Protein AF-A0A2T6ZNN6-F1 (afdb_monomer)

Sequence (171 aa):
MPYSTICAVGFFICLYFPLGLNPTPSCAGYQFLMILVCELFSLTPGQMISALTPNSFFAALLNPFIITTFVLFCGVTILKPNLPKFWRTWLYKLDPFTRLIGGMVVMELHGAKVTCDPHEYNNFPIPDGQTCGGYAAKFMETVPGYIRDLNATGSCNYCAYSVGDEFFSPL

Foldseek 3Di:
DVVLL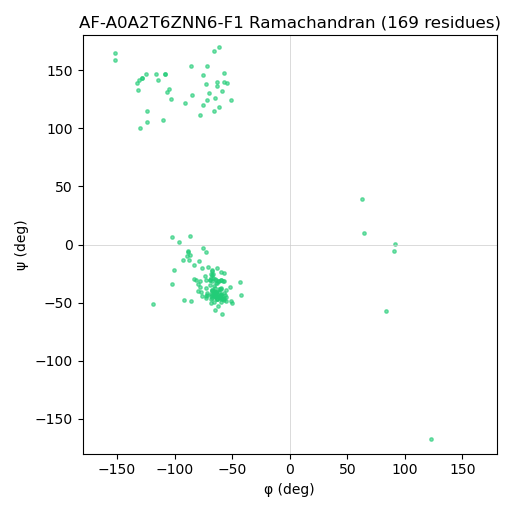VVLVVVLVVPPVVVVFDPDPVLSVQLSVLSSCVSVVVVVVLVVLCVVDPDPVVSVVVVVVVVVVLVCLLCPVPHLVRDDPVCSPPVNVVRPSNCSVVSNQCSRQAQPFDDDDPVQWDKDFDDPPDFQCRVCVVVCVVAEWDWPGRRDHGITTTHRHGGSNSVPVVD

Solvent-accessible surface area (backbone atoms only — not comparable to full-atom values): 9731 Å² total; per-residue (Å²): 108,76,64,50,55,52,52,33,52,54,50,43,55,67,50,44,63,80,70,65,53,63,85,50,68,69,44,47,52,49,46,46,50,51,46,42,50,49,50,61,51,55,48,55,60,52,51,52,43,49,74,76,33,98,46,72,68,59,26,63,63,52,47,56,62,57,52,51,50,44,60,54,51,28,38,77,79,41,45,66,89,77,42,58,72,74,51,50,70,50,51,39,72,67,31,65,58,24,58,51,51,50,52,47,51,50,54,58,26,53,83,33,77,50,77,73,52,90,84,63,37,50,73,47,80,49,66,90,96,48,36,34,46,69,70,42,47,75,52,58,75,76,44,75,42,49,64,81,50,48,79,32,61,56,53,34,44,37,29,74,47,44,35,40,57,60,74,58,70,88,111

Structure (mmCIF, N/CA/C/O backbone):
data_AF-A0A2T6ZNN6-F1
#
_entry.id   AF-A0A2T6ZNN6-F1
#
loop_
_atom_site.group_PDB
_atom_site.id
_atom_site.type_symbol
_atom_site.label_atom_id
_atom_site.label_alt_id
_atom_site.label_comp_id
_atom_site.label_asym_id
_atom_site.label_entity_id
_atom_site.label_seq_id
_atom_site.pdbx_PDB_ins_code
_atom_site.Cartn_x
_atom_site.Cartn_y
_atom_site.Cartn_z
_atom_site.occupancy
_atom_site.B_iso_or_equiv
_atom_site.auth_seq_id
_atom_site.auth_comp_id
_atom_site.auth_asym_id
_atom_site.auth_atom_id
_atom_site.pdbx_PDB_model_num
ATOM 1 N N . MET A 1 1 ? 21.536 3.538 -14.391 1.00 68.00 1 MET A N 1
ATOM 2 C CA . MET A 1 1 ? 21.650 3.306 -12.936 1.00 68.00 1 MET A CA 1
ATOM 3 C C . MET A 1 1 ? 21.792 4.605 -12.138 1.00 68.00 1 MET A C 1
ATOM 5 O O . MET A 1 1 ? 20.855 4.879 -11.405 1.00 68.00 1 MET A O 1
ATOM 9 N N . PRO A 1 2 ? 22.818 5.469 -12.310 1.00 83.56 2 PRO A N 1
ATOM 10 C CA . PRO A 1 2 ? 22.943 6.697 -11.497 1.00 83.56 2 PRO A CA 1
ATOM 11 C C . PRO A 1 2 ? 21.819 7.727 -11.723 1.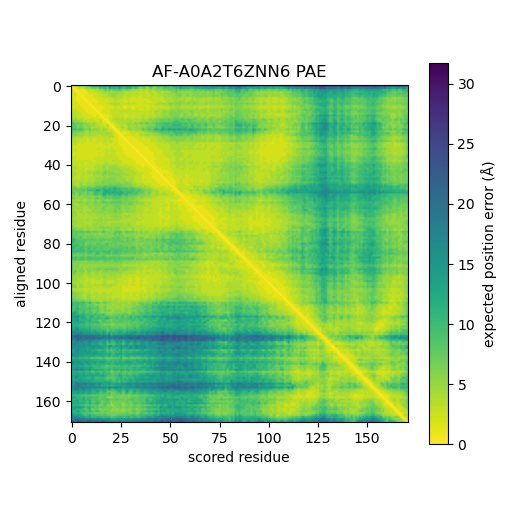00 83.56 2 PRO A C 1
ATOM 13 O O . PRO A 1 2 ? 21.434 8.444 -10.811 1.00 83.56 2 PRO A O 1
ATOM 16 N N . TYR A 1 3 ? 21.240 7.776 -12.926 1.00 87.38 3 TYR A N 1
ATOM 17 C CA . TYR A 1 3 ? 20.066 8.612 -13.202 1.00 87.38 3 TYR A CA 1
ATOM 18 C C . TYR A 1 3 ? 18.823 8.160 -12.413 1.00 87.38 3 TYR A C 1
ATOM 20 O O . TYR A 1 3 ? 18.160 8.968 -11.777 1.00 87.38 3 TYR A O 1
ATOM 28 N N . SER A 1 4 ? 18.566 6.850 -12.384 1.00 87.62 4 SER A N 1
ATOM 29 C CA . SER A 1 4 ? 17.433 6.241 -11.674 1.00 87.62 4 SER A CA 1
ATOM 30 C C . SER A 1 4 ? 17.507 6.499 -10.164 1.00 87.62 4 SER A C 1
ATOM 32 O O . SER A 1 4 ? 16.506 6.849 -9.551 1.00 87.62 4 SER A O 1
ATOM 34 N N . THR A 1 5 ? 18.700 6.466 -9.562 1.00 88.81 5 THR A N 1
ATOM 35 C CA . THR A 1 5 ? 18.850 6.808 -8.139 1.00 88.81 5 THR A CA 1
ATOM 36 C C . THR A 1 5 ? 18.529 8.276 -7.844 1.00 88.81 5 THR A C 1
ATOM 38 O O . THR A 1 5 ? 17.945 8.571 -6.807 1.00 88.81 5 THR A O 1
ATOM 41 N N . ILE A 1 6 ? 18.861 9.202 -8.753 1.00 92.31 6 ILE A N 1
ATOM 42 C CA . ILE A 1 6 ? 18.525 10.628 -8.598 1.00 92.31 6 ILE A CA 1
ATOM 43 C C . ILE A 1 6 ? 17.009 10.833 -8.710 1.00 92.31 6 ILE A C 1
ATOM 45 O O . ILE A 1 6 ? 16.428 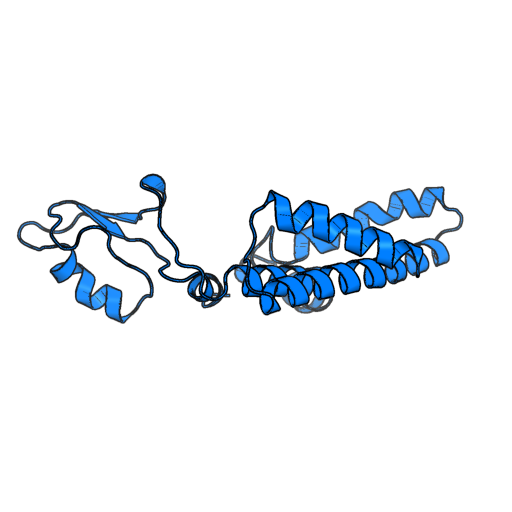11.550 -7.894 1.00 92.31 6 ILE A O 1
ATOM 49 N N . CYS A 1 7 ? 16.360 10.168 -9.669 1.00 91.19 7 CYS A N 1
ATOM 50 C CA . CYS A 1 7 ? 14.903 10.184 -9.810 1.00 91.19 7 CYS A CA 1
ATOM 51 C C . CYS A 1 7 ? 14.201 9.617 -8.569 1.00 91.19 7 CYS A C 1
ATOM 53 O O . CYS A 1 7 ? 13.277 10.252 -8.068 1.00 91.19 7 CYS A O 1
ATOM 55 N N . ALA A 1 8 ? 14.681 8.496 -8.020 1.00 92.62 8 ALA A N 1
ATOM 56 C CA . ALA A 1 8 ? 14.139 7.905 -6.797 1.00 92.62 8 ALA A CA 1
ATOM 57 C C . ALA A 1 8 ? 14.234 8.859 -5.593 1.00 92.62 8 ALA A C 1
ATOM 59 O O . ALA A 1 8 ? 13.269 9.002 -4.844 1.00 92.62 8 ALA A O 1
ATOM 60 N N . VAL A 1 9 ? 15.366 9.557 -5.427 1.00 93.44 9 VAL A N 1
ATOM 61 C CA . VAL A 1 9 ? 15.534 10.575 -4.373 1.00 93.44 9 VAL A CA 1
ATOM 62 C C . VAL A 1 9 ? 14.570 11.743 -4.576 1.00 93.44 9 VAL A C 1
ATOM 64 O O . VAL A 1 9 ? 13.893 12.143 -3.630 1.00 93.44 9 VAL A O 1
ATOM 67 N N . GLY A 1 10 ? 14.466 12.266 -5.801 1.00 93.38 10 GLY A N 1
ATOM 68 C CA . GLY A 1 10 ? 13.531 13.348 -6.118 1.00 93.38 10 GLY A CA 1
ATOM 69 C C . GLY A 1 10 ? 12.080 12.955 -5.839 1.00 93.38 10 GLY A C 1
ATOM 70 O O . GLY A 1 10 ? 11.355 13.691 -5.173 1.00 93.38 10 GLY A O 1
ATOM 71 N N . PHE A 1 11 ? 11.679 11.758 -6.270 1.00 92.12 11 PHE A N 1
ATOM 72 C CA . PHE A 1 11 ? 10.338 11.229 -6.043 1.00 92.12 11 PHE A CA 1
ATOM 73 C C . PHE A 1 11 ? 10.044 11.017 -4.555 1.00 92.12 11 PHE A C 1
ATOM 75 O O . PHE A 1 11 ? 8.984 11.423 -4.083 1.00 92.12 11 PHE A O 1
ATOM 82 N N . PHE A 1 12 ? 10.989 10.453 -3.796 1.00 92.56 12 PHE A N 1
ATOM 83 C CA . PHE A 1 12 ? 10.846 10.291 -2.350 1.00 92.56 12 PHE A CA 1
ATOM 84 C C . PHE A 1 12 ? 10.615 11.633 -1.653 1.00 92.56 12 PHE A C 1
ATOM 86 O O . PHE A 1 12 ? 9.686 11.747 -0.861 1.00 92.56 12 PHE A O 1
ATOM 93 N N . ILE A 1 13 ? 11.394 12.668 -1.980 1.00 91.88 13 ILE A N 1
ATOM 94 C CA . ILE A 1 13 ? 11.228 13.990 -1.362 1.00 91.88 13 ILE A CA 1
ATOM 95 C C . ILE A 1 13 ? 9.859 14.588 -1.719 1.00 91.88 13 ILE A C 1
ATOM 97 O O . ILE A 1 13 ? 9.157 15.097 -0.845 1.00 91.88 13 ILE A O 1
ATOM 101 N N . CYS A 1 14 ? 9.451 14.501 -2.987 1.00 91.25 14 CYS A N 1
ATOM 102 C CA . CYS A 1 14 ? 8.166 15.029 -3.443 1.00 91.25 14 CYS A CA 1
ATOM 103 C C . CYS A 1 14 ? 6.953 14.269 -2.889 1.00 91.25 14 CYS A C 1
ATOM 105 O O . CYS A 1 14 ? 5.875 14.848 -2.807 1.00 91.25 14 CYS A O 1
ATOM 107 N N . LEU A 1 15 ? 7.104 12.996 -2.525 1.00 89.50 15 LEU A N 1
ATOM 108 C CA . LEU A 1 15 ? 6.014 12.187 -1.985 1.00 89.50 15 LEU A CA 1
ATOM 109 C C . LEU A 1 15 ? 5.964 12.258 -0.455 1.00 89.50 15 LEU A C 1
ATOM 111 O O . LEU A 1 15 ? 4.903 12.486 0.115 1.00 89.50 15 LEU A O 1
ATOM 115 N N . TYR A 1 16 ? 7.102 12.089 0.216 1.00 88.69 16 TYR A N 1
ATOM 116 C CA . TYR A 1 16 ? 7.146 11.869 1.661 1.00 88.69 16 TYR A CA 1
ATOM 117 C C . TYR A 1 16 ? 6.832 13.128 2.471 1.00 88.69 16 TYR A C 1
ATOM 119 O O . TYR A 1 16 ? 6.034 13.088 3.406 1.00 88.69 16 TYR A O 1
ATOM 127 N N . PHE A 1 17 ? 7.438 14.261 2.101 1.00 87.62 17 PHE A N 1
ATOM 128 C CA . PHE A 1 17 ? 7.306 15.498 2.873 1.00 87.62 17 PHE A CA 1
ATOM 129 C C . PHE A 1 17 ? 5.954 16.199 2.680 1.00 87.62 17 PHE A C 1
ATOM 131 O O . PHE A 1 17 ? 5.373 16.604 3.686 1.00 87.62 17 PHE A O 1
ATOM 138 N N . PRO A 1 18 ? 5.401 16.334 1.45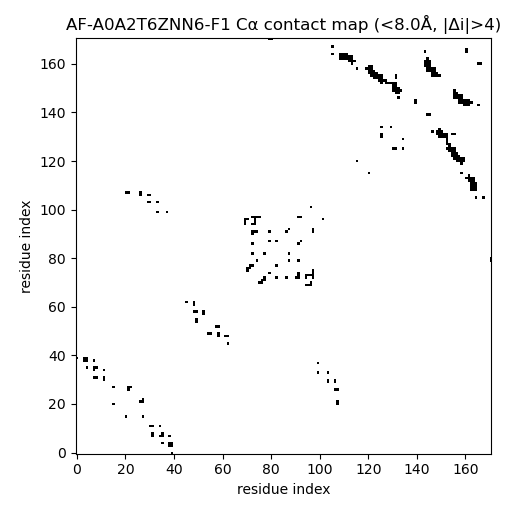6 1.00 89.31 18 PRO A N 1
ATOM 139 C CA . PRO A 1 18 ? 4.119 17.017 1.274 1.00 89.31 18 PRO A CA 1
ATOM 140 C C . PRO A 1 18 ? 2.924 16.249 1.842 1.00 89.31 18 PRO A C 1
ATOM 142 O O . PRO A 1 18 ? 1.959 16.873 2.272 1.00 89.31 18 PRO A O 1
ATOM 145 N N . LEU A 1 19 ? 2.982 14.912 1.852 1.00 86.19 19 LEU A N 1
ATOM 146 C CA . LEU A 1 19 ? 1.912 14.070 2.397 1.00 86.19 19 LEU A CA 1
ATOM 147 C C . LEU A 1 19 ? 1.936 13.977 3.928 1.00 86.19 19 LEU A C 1
ATOM 149 O O . LEU A 1 19 ? 0.957 13.523 4.511 1.00 86.19 19 LEU A O 1
ATOM 153 N N . GLY A 1 20 ? 3.027 14.393 4.582 1.00 84.94 20 GLY A N 1
ATOM 154 C CA . GLY A 1 20 ? 3.156 14.284 6.035 1.00 84.94 20 GLY A CA 1
ATOM 155 C C . GLY A 1 20 ? 3.144 12.834 6.529 1.00 84.94 20 GLY A C 1
ATOM 156 O O . GLY A 1 20 ? 2.529 12.551 7.554 1.00 84.94 20 GLY A O 1
ATOM 157 N N . LEU A 1 21 ? 3.796 11.930 5.786 1.00 84.56 21 LEU A N 1
ATOM 158 C CA . LEU A 1 21 ? 3.969 10.522 6.167 1.00 84.56 21 LEU A CA 1
ATOM 159 C C . LEU A 1 21 ? 4.757 10.379 7.480 1.00 84.56 21 LEU A C 1
ATOM 161 O O . LEU A 1 21 ? 5.312 11.356 7.997 1.00 84.56 21 LEU A O 1
ATOM 165 N N . ASN A 1 22 ? 4.808 9.165 8.037 1.00 83.94 22 ASN A N 1
ATOM 166 C CA . ASN A 1 22 ? 5.331 8.937 9.385 1.00 83.94 22 ASN A CA 1
ATOM 167 C C . ASN A 1 22 ? 6.723 9.566 9.597 1.00 83.94 22 ASN A C 1
ATOM 169 O O . ASN A 1 22 ? 7.675 9.221 8.903 1.00 83.94 22 ASN A O 1
ATOM 173 N N . PRO A 1 23 ? 6.929 10.436 10.598 1.00 80.38 23 PRO A N 1
ATOM 174 C CA . PRO A 1 23 ? 8.212 11.123 10.768 1.00 80.38 23 PRO A CA 1
ATOM 175 C C . PRO A 1 23 ? 9.331 10.207 11.295 1.00 80.38 23 PRO A C 1
ATOM 177 O O . PRO A 1 23 ? 10.484 10.627 11.399 1.00 80.38 23 PRO A O 1
ATOM 180 N N . THR A 1 24 ? 9.015 8.960 11.655 1.00 87.19 24 THR A N 1
ATOM 181 C CA . THR A 1 24 ? 9.973 8.004 12.210 1.00 87.19 24 THR A CA 1
ATOM 182 C C . THR A 1 24 ? 11.059 7.650 11.182 1.00 87.19 24 THR A C 1
ATOM 184 O O . THR A 1 24 ? 10.732 7.164 10.096 1.00 87.19 24 THR A O 1
ATOM 187 N N . PRO A 1 25 ? 12.360 7.797 11.512 1.00 86.44 25 PRO A N 1
ATOM 188 C CA . PRO A 1 25 ? 13.449 7.544 10.564 1.00 86.44 25 PRO A CA 1
ATOM 189 C C . PRO A 1 25 ? 13.473 6.125 9.983 1.00 86.44 25 PRO A C 1
ATOM 191 O O . PRO A 1 25 ? 13.879 5.936 8.838 1.00 86.44 25 PRO A O 1
ATOM 194 N N . SER A 1 26 ? 13.028 5.121 10.747 1.00 88.19 26 SER A N 1
ATOM 195 C CA . SER A 1 26 ? 12.929 3.735 10.277 1.00 88.19 26 SER A CA 1
ATOM 196 C C . SER A 1 26 ? 11.858 3.556 9.197 1.00 88.19 26 SER A C 1
ATOM 198 O O . SER A 1 26 ? 12.102 2.840 8.228 1.00 88.19 26 SER A O 1
ATOM 200 N N . CYS A 1 27 ? 10.708 4.229 9.325 1.00 88.00 27 CYS A N 1
ATOM 201 C CA . CYS A 1 27 ? 9.648 4.217 8.313 1.00 88.00 27 CYS A CA 1
ATOM 202 C C . CYS A 1 27 ? 10.109 4.956 7.052 1.00 88.00 27 CYS A C 1
ATOM 204 O O . CYS A 1 27 ? 10.064 4.391 5.961 1.00 88.00 27 CYS A O 1
ATOM 206 N N . ALA A 1 28 ? 10.691 6.148 7.217 1.00 90.06 28 ALA A N 1
ATOM 207 C CA . ALA A 1 28 ? 11.207 6.948 6.107 1.00 90.06 28 ALA A CA 1
ATOM 208 C C . ALA A 1 28 ? 12.304 6.219 5.316 1.00 90.06 28 ALA A C 1
ATOM 210 O O . ALA A 1 28 ? 12.288 6.202 4.084 1.00 90.06 28 ALA A O 1
ATOM 211 N N . GLY A 1 29 ? 13.240 5.570 6.017 1.00 91.00 29 GLY A N 1
ATOM 212 C CA . GLY A 1 29 ? 14.301 4.781 5.395 1.00 91.00 29 GLY A CA 1
ATOM 213 C C . GLY A 1 29 ? 13.765 3.572 4.626 1.00 91.00 29 GLY A C 1
ATOM 214 O O . GLY A 1 29 ? 14.220 3.305 3.513 1.00 91.00 29 GLY A O 1
ATOM 215 N N . TYR A 1 30 ? 12.771 2.869 5.178 1.00 92.31 30 TYR A N 1
ATOM 216 C CA . TYR A 1 30 ? 12.121 1.756 4.487 1.00 92.31 30 TYR A CA 1
ATOM 217 C C . TYR A 1 30 ? 11.353 2.223 3.246 1.00 92.31 30 TYR A C 1
ATOM 219 O O . TYR A 1 30 ? 11.468 1.616 2.181 1.00 92.31 30 TYR A O 1
ATOM 227 N N . GLN A 1 31 ? 10.616 3.328 3.359 1.00 91.88 31 GLN A N 1
ATOM 228 C CA . GLN A 1 31 ? 9.859 3.903 2.253 1.00 91.88 31 GLN A CA 1
ATOM 229 C C . GLN A 1 31 ? 10.782 4.333 1.108 1.00 91.88 31 GLN A C 1
ATOM 231 O O . GLN A 1 31 ? 10.529 4.019 -0.057 1.00 91.88 31 GLN A O 1
ATOM 236 N N . PHE A 1 32 ? 11.900 4.986 1.436 1.00 92.69 32 PHE A N 1
ATOM 237 C CA . PHE A 1 32 ? 12.934 5.325 0.463 1.00 92.69 32 PHE A CA 1
ATOM 238 C C . PHE A 1 32 ? 13.533 4.077 -0.199 1.00 92.69 32 PHE A C 1
ATOM 240 O O . PHE A 1 32 ? 13.662 4.035 -1.424 1.00 92.69 32 PHE A O 1
ATOM 247 N N . LEU A 1 33 ? 13.860 3.043 0.585 1.00 92.88 33 LEU A N 1
ATOM 248 C CA . LEU A 1 33 ? 14.394 1.783 0.064 1.00 92.88 33 LEU A CA 1
ATOM 249 C C . LEU A 1 33 ? 13.415 1.123 -0.917 1.00 92.88 33 LEU A C 1
ATOM 251 O O . LEU A 1 33 ? 13.834 0.671 -1.980 1.00 92.88 33 LEU A O 1
ATOM 255 N N . MET A 1 34 ? 12.120 1.096 -0.595 1.00 92.50 34 MET A N 1
ATOM 256 C CA . MET A 1 34 ? 11.098 0.521 -1.473 1.00 92.50 34 MET A CA 1
ATOM 257 C C . MET A 1 34 ? 10.947 1.299 -2.779 1.00 92.50 34 MET A C 1
ATOM 259 O O . MET A 1 34 ? 10.876 0.684 -3.843 1.00 92.50 34 MET A O 1
ATOM 263 N N . ILE A 1 35 ? 10.979 2.633 -2.730 1.00 92.56 35 ILE A N 1
ATOM 264 C CA . ILE A 1 35 ? 10.974 3.480 -3.934 1.00 92.56 35 ILE A CA 1
ATOM 265 C C . ILE A 1 35 ? 12.223 3.219 -4.783 1.00 92.56 35 ILE A C 1
ATOM 267 O O . ILE A 1 35 ? 12.118 3.037 -5.995 1.00 92.56 35 ILE A O 1
ATOM 271 N N . LEU A 1 36 ? 13.399 3.138 -4.158 1.00 92.56 36 LEU A N 1
ATOM 272 C CA . LEU A 1 36 ? 14.653 2.849 -4.850 1.00 92.56 36 LEU A CA 1
ATOM 273 C C . LEU A 1 36 ? 14.623 1.475 -5.536 1.00 92.56 36 LEU A C 1
ATOM 275 O O . LEU A 1 36 ? 15.025 1.351 -6.692 1.00 92.56 36 LEU A O 1
ATOM 279 N N . VAL A 1 37 ? 14.125 0.449 -4.843 1.00 91.50 37 VAL A N 1
ATOM 280 C CA . VAL A 1 37 ? 13.959 -0.898 -5.405 1.00 91.50 37 VAL A CA 1
ATOM 281 C C . VAL A 1 37 ? 12.941 -0.888 -6.545 1.00 91.50 37 VAL A C 1
ATOM 283 O O . VAL A 1 37 ? 13.208 -1.513 -7.568 1.00 91.50 37 VAL A O 1
ATOM 286 N N . CYS A 1 38 ? 11.825 -0.159 -6.418 1.00 90.75 38 CYS A N 1
ATOM 287 C CA . CYS A 1 38 ? 10.833 0.006 -7.488 1.00 90.75 38 CYS A CA 1
ATOM 288 C C . CYS A 1 38 ? 11.464 0.586 -8.756 1.00 90.75 38 CYS A C 1
ATOM 290 O O . CYS A 1 38 ? 11.267 0.074 -9.859 1.00 90.75 38 CYS A O 1
ATOM 292 N N . GLU A 1 39 ? 12.251 1.645 -8.588 1.00 90.94 39 GLU A N 1
ATOM 293 C CA . GLU A 1 39 ? 12.864 2.373 -9.690 1.00 90.94 39 GLU A CA 1
ATOM 294 C C . GLU A 1 39 ? 13.918 1.514 -10.402 1.00 90.94 39 GLU A C 1
ATOM 296 O O . GLU A 1 39 ? 13.947 1.438 -11.632 1.00 90.94 39 GLU A O 1
ATOM 301 N N . LEU A 1 40 ? 14.751 0.799 -9.638 1.00 89.38 40 LEU A N 1
ATOM 302 C CA . LEU A 1 40 ? 15.723 -0.143 -10.195 1.00 89.38 40 LEU A CA 1
ATOM 303 C C . LEU A 1 40 ? 15.034 -1.327 -10.876 1.00 89.38 40 LEU A C 1
ATOM 305 O O . LEU A 1 40 ? 15.449 -1.738 -11.962 1.00 89.38 40 LEU A O 1
ATOM 309 N N . PHE A 1 41 ? 13.973 -1.851 -10.261 1.00 88.31 41 PHE A N 1
ATOM 310 C CA . PHE A 1 41 ? 13.190 -2.942 -10.818 1.00 88.31 41 PHE A CA 1
ATOM 311 C C . PHE A 1 41 ? 12.524 -2.531 -12.128 1.00 88.31 41 PHE A C 1
ATOM 313 O O . PHE A 1 41 ? 12.565 -3.312 -13.068 1.00 88.31 41 PHE A O 1
ATOM 320 N N . SER A 1 42 ? 11.991 -1.311 -12.235 1.00 87.69 42 SER A N 1
ATOM 321 C CA . SER A 1 42 ? 11.291 -0.802 -13.428 1.00 87.69 42 SER A CA 1
ATOM 322 C C . SER A 1 42 ? 12.163 -0.778 -14.689 1.00 87.69 42 SER A C 1
ATOM 324 O O . SER A 1 42 ? 11.650 -0.883 -15.806 1.00 87.69 42 SER A O 1
ATOM 326 N N . LEU A 1 43 ? 13.490 -0.728 -14.536 1.00 89.38 43 LEU A N 1
ATOM 327 C CA . LEU A 1 43 ? 14.423 -0.829 -15.659 1.00 89.38 43 LEU A CA 1
ATOM 328 C C . LEU A 1 43 ? 14.407 -2.224 -16.297 1.00 89.38 43 LEU A C 1
ATOM 330 O O . LEU A 1 43 ? 14.465 -2.335 -17.519 1.00 89.38 43 LEU A O 1
ATOM 334 N N . THR A 1 44 ? 14.307 -3.291 -15.504 1.00 89.06 44 THR A N 1
ATOM 335 C CA . THR A 1 44 ? 14.367 -4.678 -15.992 1.00 89.06 44 THR A CA 1
ATOM 336 C C . THR A 1 44 ? 13.236 -5.044 -16.969 1.00 89.06 44 THR A C 1
ATOM 338 O O . THR A 1 44 ? 13.555 -5.496 -18.072 1.00 89.06 44 THR A O 1
ATOM 341 N N . PRO A 1 45 ? 11.936 -4.838 -16.663 1.00 88.31 45 PRO A N 1
ATOM 342 C CA . PRO A 1 45 ? 10.861 -5.106 -17.607 1.00 88.31 45 PRO A CA 1
ATOM 343 C C . PRO A 1 45 ? 10.901 -4.140 -18.795 1.00 88.31 45 PRO A C 1
ATOM 345 O O . PRO A 1 45 ? 10.595 -4.558 -19.907 1.00 88.31 45 PRO A O 1
ATOM 348 N N . GLY A 1 46 ? 11.352 -2.892 -18.613 1.00 88.81 46 GLY A N 1
ATOM 349 C CA . GLY A 1 46 ? 11.549 -1.958 -19.725 1.00 88.81 46 GLY A CA 1
ATOM 350 C C . GLY A 1 46 ? 12.577 -2.464 -20.744 1.00 88.81 46 GLY A C 1
ATOM 351 O O . GLY A 1 46 ? 12.323 -2.447 -21.950 1.00 88.81 46 GLY A O 1
ATOM 352 N N . GLN A 1 47 ? 13.712 -2.990 -20.271 1.00 90.81 47 GLN A N 1
ATOM 353 C CA . GLN A 1 47 ? 14.721 -3.619 -21.134 1.00 90.81 47 GLN A CA 1
ATOM 354 C C . GLN A 1 47 ? 14.194 -4.905 -21.785 1.00 90.81 47 GLN A C 1
ATOM 356 O O . GLN A 1 47 ? 14.428 -5.126 -22.972 1.00 90.81 47 GLN A O 1
ATOM 361 N N . MET A 1 48 ? 13.440 -5.721 -21.041 1.00 90.50 48 MET A N 1
ATOM 362 C CA . MET A 1 48 ? 12.807 -6.933 -21.570 1.00 90.50 48 MET A CA 1
ATOM 363 C C . MET A 1 48 ? 11.843 -6.612 -22.720 1.00 90.50 48 MET A C 1
ATOM 365 O O . MET A 1 48 ? 11.912 -7.248 -23.767 1.00 90.50 48 MET A O 1
ATOM 369 N N . ILE A 1 49 ? 10.976 -5.610 -22.555 1.00 91.62 49 ILE A N 1
ATOM 370 C CA . ILE A 1 49 ? 10.031 -5.187 -23.597 1.00 91.62 49 ILE A CA 1
ATOM 371 C C . ILE A 1 49 ? 10.792 -4.669 -24.818 1.00 91.62 49 ILE A C 1
ATOM 373 O O . ILE A 1 49 ? 10.505 -5.096 -25.932 1.00 91.62 49 ILE A O 1
ATOM 377 N N . SER A 1 50 ? 11.799 -3.816 -24.607 1.00 90.31 50 SER A N 1
ATOM 378 C CA . SER A 1 50 ? 12.638 -3.286 -25.688 1.00 90.31 50 SER A CA 1
ATOM 379 C C . SER A 1 50 ? 13.288 -4.405 -26.511 1.00 90.31 50 SER A C 1
ATOM 381 O O . SER A 1 50 ? 13.248 -4.365 -27.738 1.00 90.31 50 SER A O 1
ATOM 383 N N . ALA A 1 51 ? 13.804 -5.447 -25.849 1.00 92.12 51 ALA A N 1
ATOM 384 C CA . ALA A 1 51 ? 14.432 -6.594 -26.507 1.00 92.12 51 ALA A CA 1
ATOM 385 C C . ALA A 1 51 ? 13.451 -7.469 -27.314 1.00 92.12 51 ALA A C 1
ATOM 387 O O . ALA A 1 51 ? 13.865 -8.129 -28.265 1.00 92.12 51 ALA A O 1
ATOM 388 N N . LEU A 1 52 ? 12.166 -7.487 -26.948 1.00 90.81 52 LEU A N 1
ATOM 389 C CA . LEU A 1 52 ? 11.125 -8.264 -27.635 1.00 90.81 52 LEU A CA 1
ATOM 390 C C . LEU A 1 52 ? 10.486 -7.512 -28.811 1.00 90.81 52 LEU A C 1
ATOM 392 O O . LEU A 1 52 ? 9.770 -8.116 -29.611 1.00 90.81 52 LEU A O 1
ATOM 396 N N . THR A 1 53 ? 10.715 -6.204 -28.921 1.00 92.44 53 THR A N 1
ATOM 397 C CA . THR A 1 53 ? 10.086 -5.352 -29.936 1.00 92.44 53 THR A CA 1
ATOM 398 C C . THR A 1 53 ? 11.067 -4.909 -31.021 1.00 92.44 53 THR A C 1
ATOM 400 O O . THR A 1 53 ? 12.230 -4.650 -30.730 1.00 92.44 53 THR A O 1
ATOM 403 N N . PRO A 1 54 ? 10.610 -4.747 -32.277 1.00 91.00 54 PRO A N 1
ATOM 404 C CA . PRO A 1 54 ? 11.485 -4.366 -33.386 1.00 91.00 54 PRO A CA 1
ATOM 405 C C . PRO A 1 54 ? 11.873 -2.880 -33.373 1.00 91.00 54 PRO A C 1
ATOM 407 O O . PRO A 1 54 ? 12.838 -2.491 -34.026 1.00 91.00 54 PRO A O 1
ATOM 410 N N . ASN A 1 55 ? 11.111 -2.029 -32.677 1.00 92.12 55 ASN A N 1
ATOM 411 C CA . ASN A 1 55 ? 11.409 -0.609 -32.525 1.00 92.12 55 ASN A CA 1
ATOM 412 C C . ASN A 1 55 ? 10.838 -0.049 -31.209 1.00 92.12 55 ASN A C 1
ATOM 414 O O . ASN A 1 55 ? 9.966 -0.646 -30.574 1.00 92.12 55 ASN A O 1
ATOM 418 N N . SER A 1 56 ? 11.310 1.139 -30.829 1.00 89.94 56 SER A N 1
ATOM 419 C CA . SER A 1 56 ? 10.903 1.835 -29.603 1.00 89.94 56 SER A CA 1
ATOM 420 C C . SER A 1 56 ? 9.438 2.285 -29.601 1.00 89.94 56 SER A C 1
ATOM 422 O O . SER A 1 56 ? 8.838 2.400 -28.535 1.00 89.94 56 SER A O 1
ATOM 424 N N . PHE A 1 57 ? 8.838 2.507 -30.773 1.00 92.31 57 PHE A N 1
ATOM 425 C CA . PHE A 1 57 ? 7.427 2.879 -30.882 1.00 92.31 57 PHE A CA 1
ATOM 426 C C . PHE A 1 57 ? 6.505 1.725 -30.461 1.00 92.31 57 PHE A C 1
ATOM 428 O O . PHE A 1 57 ? 5.596 1.917 -29.656 1.00 92.31 57 PHE A O 1
ATOM 435 N N . PHE A 1 58 ? 6.777 0.504 -30.930 1.00 91.81 58 PHE A N 1
ATOM 436 C CA . PHE A 1 58 ? 6.043 -0.690 -30.509 1.00 91.81 58 PHE A CA 1
ATOM 437 C C . PHE A 1 58 ? 6.267 -1.003 -29.025 1.00 91.81 58 PHE A C 1
ATOM 439 O O . PHE A 1 58 ? 5.310 -1.368 -28.342 1.00 91.81 58 PHE A O 1
ATOM 446 N N . ALA A 1 59 ? 7.483 -0.800 -28.503 1.00 90.88 59 ALA A N 1
ATOM 447 C CA . ALA A 1 59 ? 7.760 -0.929 -27.069 1.00 90.88 59 ALA A CA 1
ATOM 448 C C . ALA A 1 59 ? 6.869 -0.001 -26.230 1.00 90.88 59 ALA A C 1
ATOM 450 O O . ALA A 1 59 ? 6.256 -0.439 -25.253 1.00 90.88 59 ALA A O 1
ATOM 451 N N . ALA A 1 60 ? 6.752 1.265 -26.641 1.00 90.56 60 ALA A N 1
ATOM 452 C CA . ALA A 1 60 ? 5.929 2.257 -25.957 1.00 90.56 60 ALA A CA 1
ATOM 453 C C . ALA A 1 60 ? 4.430 1.915 -25.991 1.00 90.56 60 ALA A C 1
ATOM 455 O O . ALA A 1 60 ? 3.731 2.190 -25.019 1.00 90.56 60 ALA A O 1
ATOM 456 N N . LEU A 1 61 ? 3.942 1.281 -27.065 1.00 92.31 61 LEU A N 1
ATOM 457 C CA . LEU A 1 61 ? 2.556 0.805 -27.154 1.00 92.31 61 LEU A CA 1
ATOM 458 C C . LEU A 1 61 ? 2.289 -0.424 -26.277 1.00 92.31 61 LEU A C 1
ATOM 460 O O . LEU A 1 61 ? 1.204 -0.535 -25.712 1.00 92.31 61 LEU A O 1
ATOM 464 N N . LEU A 1 62 ? 3.245 -1.351 -26.163 1.00 91.25 62 LEU A N 1
ATOM 465 C CA . LEU A 1 62 ? 3.061 -2.598 -25.411 1.00 91.25 62 LEU A CA 1
ATOM 466 C C . LEU A 1 62 ? 3.176 -2.396 -23.893 1.00 91.25 62 LEU A C 1
ATOM 468 O O . LEU A 1 62 ? 2.447 -3.024 -23.123 1.00 91.25 62 LEU A O 1
ATOM 472 N N . ASN A 1 63 ? 4.072 -1.505 -23.464 1.00 90.94 63 ASN A N 1
ATOM 473 C CA . ASN A 1 63 ? 4.336 -1.218 -22.056 1.00 90.94 63 ASN A CA 1
ATOM 474 C C . ASN A 1 63 ? 3.080 -0.925 -21.203 1.00 90.94 63 ASN A C 1
ATOM 476 O O . ASN A 1 63 ? 2.926 -1.574 -20.165 1.00 90.94 63 ASN A O 1
ATOM 480 N N . PRO A 1 64 ? 2.156 -0.021 -21.595 1.00 91.56 64 PRO A N 1
ATOM 481 C CA . PRO A 1 64 ? 0.981 0.278 -20.782 1.00 91.56 64 PRO A CA 1
ATOM 482 C C . PRO A 1 64 ? 0.101 -0.951 -20.542 1.00 91.56 64 PRO A C 1
ATOM 484 O O . PRO A 1 64 ? -0.357 -1.134 -19.423 1.00 91.56 64 PRO A O 1
ATOM 487 N N . PHE A 1 65 ? -0.073 -1.852 -21.515 1.00 91.75 65 PHE A N 1
ATOM 488 C CA . PHE A 1 65 ? -0.875 -3.066 -21.306 1.00 91.75 65 PHE A CA 1
ATOM 489 C C . PHE A 1 65 ? -0.296 -3.971 -20.212 1.00 91.75 65 PHE A C 1
ATOM 491 O O . PHE A 1 65 ? -1.036 -4.505 -19.382 1.00 91.75 65 PHE A O 1
ATOM 498 N N . ILE A 1 66 ? 1.030 -4.119 -20.186 1.00 90.31 66 ILE A N 1
ATOM 499 C CA . ILE A 1 66 ? 1.729 -4.939 -19.191 1.00 90.31 66 ILE A CA 1
ATOM 500 C C . ILE A 1 66 ? 1.624 -4.288 -17.807 1.00 90.31 66 ILE A C 1
ATOM 502 O O . ILE A 1 66 ? 1.207 -4.939 -16.848 1.00 90.31 66 ILE A O 1
ATOM 506 N N . ILE A 1 67 ? 1.943 -2.995 -17.706 1.00 89.75 67 ILE A N 1
ATOM 507 C CA . ILE A 1 67 ? 1.913 -2.262 -16.433 1.00 89.75 67 ILE A CA 1
ATOM 508 C C . ILE A 1 67 ? 0.492 -2.171 -15.874 1.00 89.75 67 ILE A C 1
ATOM 510 O O . ILE A 1 67 ? 0.289 -2.448 -14.694 1.00 89.75 67 ILE A O 1
ATOM 514 N N . THR A 1 68 ? -0.507 -1.858 -16.702 1.00 91.31 68 THR A N 1
ATOM 515 C CA . THR A 1 68 ? -1.911 -1.819 -16.272 1.00 91.31 68 THR A CA 1
ATOM 516 C C . THR A 1 68 ? -2.377 -3.179 -15.766 1.00 91.31 68 THR A C 1
ATOM 518 O O . THR A 1 68 ? -3.078 -3.232 -14.759 1.00 91.31 68 THR A O 1
ATOM 521 N N . THR A 1 69 ? -1.954 -4.281 -16.396 1.00 90.19 69 THR A N 1
ATOM 522 C CA . THR A 1 69 ? -2.266 -5.625 -15.888 1.00 90.19 69 THR A CA 1
ATOM 523 C C . THR A 1 69 ? -1.698 -5.809 -14.483 1.00 90.19 69 THR A C 1
ATOM 525 O O . THR A 1 69 ? -2.439 -6.174 -13.575 1.00 90.19 69 THR A O 1
ATOM 528 N N . PHE A 1 70 ? -0.425 -5.495 -14.249 1.00 89.38 70 PHE A N 1
ATOM 529 C CA . PHE A 1 70 ? 0.140 -5.628 -12.907 1.00 89.38 70 PHE A CA 1
ATOM 530 C C . PHE A 1 70 ? -0.558 -4.726 -11.873 1.00 89.38 70 PHE A C 1
ATOM 532 O O . PHE A 1 70 ? -0.973 -5.209 -10.826 1.00 89.38 70 PHE A O 1
ATOM 539 N N . VAL A 1 71 ? -0.821 -3.456 -12.194 1.00 88.88 71 VAL A N 1
ATOM 540 C CA . VAL A 1 71 ? -1.507 -2.514 -11.284 1.00 88.88 71 VAL A CA 1
ATOM 541 C C . VAL A 1 71 ? -2.946 -2.944 -10.948 1.00 88.88 71 VAL A C 1
ATOM 543 O O . VAL A 1 71 ? -3.421 -2.714 -9.837 1.00 88.88 71 VAL A O 1
ATOM 546 N N . LEU A 1 72 ? -3.664 -3.584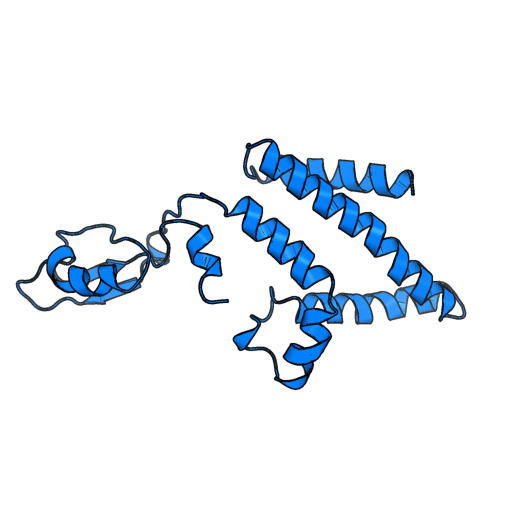 -11.873 1.00 89.06 72 LEU A N 1
ATOM 547 C CA . LEU A 1 72 ? -5.018 -4.089 -11.605 1.00 89.06 72 LEU A CA 1
ATOM 548 C C . LEU A 1 72 ? -5.020 -5.328 -10.701 1.00 89.06 72 LEU A C 1
ATOM 550 O O . LEU A 1 72 ? -5.968 -5.550 -9.949 1.00 89.06 72 LEU A O 1
ATOM 554 N N . PHE A 1 73 ? -3.971 -6.144 -10.770 1.00 87.38 73 PHE A N 1
ATOM 555 C CA . PHE A 1 73 ? -3.887 -7.407 -10.039 1.00 87.38 73 PHE A CA 1
ATOM 556 C C . PHE A 1 73 ? -3.006 -7.338 -8.780 1.00 87.38 73 PHE A C 1
ATOM 558 O O . PHE A 1 73 ? -2.849 -8.360 -8.109 1.00 87.38 73 PHE A O 1
ATOM 565 N N . CYS A 1 74 ? -2.523 -6.147 -8.403 1.00 86.81 74 CYS A N 1
ATOM 566 C CA . CYS A 1 74 ? -1.626 -5.945 -7.261 1.00 86.81 74 CYS A CA 1
ATOM 567 C C . CYS A 1 74 ? -2.276 -6.013 -5.874 1.00 86.81 74 CYS A C 1
ATOM 569 O O . CYS A 1 74 ? -1.595 -5.890 -4.859 1.00 86.81 74 CYS A O 1
ATOM 571 N N . GLY A 1 75 ? -3.597 -6.189 -5.802 1.00 82.19 75 GLY A N 1
ATOM 572 C CA . GLY A 1 75 ? -4.323 -6.292 -4.533 1.00 82.19 75 GLY A CA 1
ATOM 573 C C . GLY A 1 75 ? -4.848 -4.972 -3.965 1.00 82.19 75 GLY A C 1
ATOM 574 O O . GLY A 1 75 ? -5.572 -5.012 -2.974 1.00 82.19 75 GLY A O 1
ATOM 575 N N . VAL A 1 76 ? -4.518 -3.828 -4.580 1.00 83.94 76 VAL A N 1
ATOM 576 C CA . VAL A 1 76 ? -4.977 -2.495 -4.137 1.00 83.94 76 VAL A CA 1
ATOM 577 C C . VAL A 1 76 ? -6.344 -2.147 -4.726 1.00 83.94 76 VAL A C 1
ATOM 579 O O . VAL A 1 76 ? -7.246 -1.737 -4.006 1.00 83.94 76 VAL A O 1
ATOM 582 N N . THR A 1 77 ? -6.515 -2.322 -6.039 1.00 83.25 77 THR A N 1
ATOM 583 C CA . THR A 1 77 ? -7.779 -2.032 -6.743 1.00 83.25 77 THR A CA 1
ATOM 584 C C . THR A 1 77 ? -8.819 -3.128 -6.521 1.00 83.25 77 THR A C 1
ATOM 586 O O . THR A 1 77 ? -9.995 -2.841 -6.307 1.00 83.25 77 THR A O 1
ATOM 589 N N . ILE A 1 78 ? -8.385 -4.390 -6.542 1.00 83.19 78 ILE A N 1
ATOM 590 C CA . ILE A 1 78 ? -9.208 -5.556 -6.222 1.00 83.19 78 ILE A CA 1
ATOM 591 C C . ILE A 1 78 ? -8.523 -6.321 -5.098 1.00 83.19 78 ILE A C 1
ATOM 593 O O . ILE A 1 78 ? -7.449 -6.891 -5.289 1.00 83.19 78 ILE A O 1
ATOM 597 N N . LEU A 1 79 ? -9.174 -6.372 -3.936 1.00 81.38 79 LEU A N 1
ATOM 598 C CA . LEU A 1 79 ? -8.685 -7.132 -2.790 1.00 81.38 79 LEU A CA 1
ATOM 599 C C . LEU A 1 79 ? -8.497 -8.610 -3.164 1.00 81.38 79 LEU A C 1
ATOM 601 O O . LEU A 1 79 ? -9.345 -9.223 -3.816 1.00 81.38 79 LEU A O 1
ATOM 605 N N . LYS A 1 80 ? -7.412 -9.214 -2.673 1.00 79.12 80 LYS A N 1
ATOM 606 C CA . LYS A 1 80 ? -7.068 -10.636 -2.846 1.00 79.12 80 LYS A CA 1
ATOM 607 C C . LYS A 1 80 ? -8.241 -11.629 -2.699 1.00 79.12 80 LYS A C 1
ATOM 609 O O . LYS A 1 80 ? -8.309 -12.543 -3.525 1.00 79.12 80 LYS A O 1
ATOM 614 N N . PRO A 1 81 ? -9.159 -11.527 -1.712 1.00 81.81 81 PRO A N 1
ATOM 615 C CA . PRO A 1 81 ? -10.319 -12.422 -1.623 1.00 81.81 81 PRO A CA 1
ATOM 616 C C . PRO A 1 81 ? -11.283 -12.320 -2.813 1.00 81.81 81 PRO A C 1
ATOM 618 O O . PRO A 1 81 ? -11.856 -13.338 -3.195 1.00 81.81 81 PRO A O 1
ATOM 621 N N . ASN A 1 82 ? -11.402 -11.141 -3.426 1.00 84.94 82 ASN A N 1
ATOM 622 C CA . ASN A 1 82 ? -12.325 -10.856 -4.528 1.00 84.94 82 ASN A CA 1
ATOM 623 C C . ASN A 1 82 ? -11.723 -11.156 -5.913 1.00 84.94 82 ASN A C 1
ATOM 625 O O . ASN A 1 82 ? -12.421 -11.078 -6.924 1.00 84.94 82 ASN A O 1
ATOM 629 N N . LEU A 1 83 ? -10.436 -11.515 -5.985 1.00 86.25 83 LEU A N 1
ATOM 630 C CA . LEU A 1 83 ? -9.783 -11.885 -7.239 1.00 86.25 83 LEU A CA 1
ATOM 631 C C . LEU A 1 83 ? -10.250 -13.264 -7.741 1.00 86.25 83 LEU A C 1
ATOM 633 O O . LEU A 1 83 ? -10.284 -14.225 -6.962 1.00 86.25 83 LEU A O 1
ATOM 637 N N . PRO A 1 84 ? -10.505 -13.423 -9.057 1.00 87.00 84 PRO A N 1
ATOM 638 C CA . PRO A 1 84 ? -10.800 -14.726 -9.641 1.00 87.00 84 PRO A CA 1
ATOM 639 C C . PRO A 1 84 ? -9.699 -15.750 -9.329 1.00 87.00 84 PRO A C 1
ATOM 641 O O . PRO A 1 84 ? -8.504 -15.450 -9.418 1.00 87.00 84 PRO A O 1
ATOM 644 N N . LYS A 1 85 ? -10.096 -16.991 -9.013 1.00 87.31 85 LYS A N 1
ATOM 645 C CA . LYS A 1 85 ? -9.195 -18.066 -8.544 1.00 87.31 85 LYS A CA 1
ATOM 646 C C . LYS A 1 85 ? -7.975 -18.287 -9.447 1.00 87.31 85 LY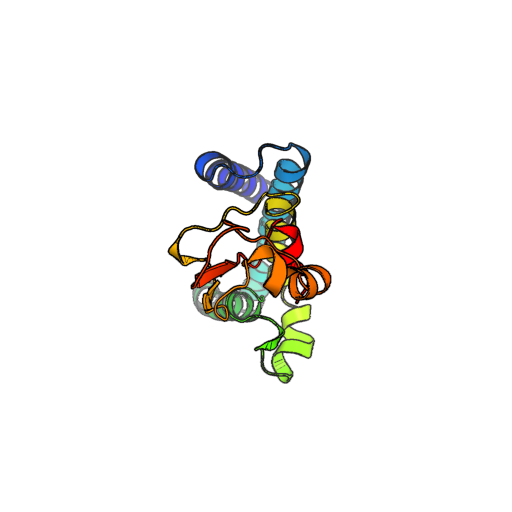S A C 1
ATOM 648 O O . LYS A 1 85 ? -6.886 -18.564 -8.944 1.00 87.31 85 LYS A O 1
ATOM 653 N N . PHE A 1 86 ? -8.157 -18.148 -10.762 1.00 88.00 86 PHE A N 1
ATOM 654 C CA . PHE A 1 86 ? -7.083 -18.266 -11.746 1.00 88.00 86 PHE A CA 1
ATOM 655 C C . PHE A 1 86 ? -5.966 -17.242 -11.486 1.00 88.00 86 PHE A C 1
ATOM 657 O O . PHE A 1 86 ? -4.845 -17.633 -11.176 1.00 88.00 86 PHE A O 1
ATOM 664 N N . TRP A 1 87 ? -6.278 -15.944 -11.510 1.00 85.62 87 TRP A N 1
ATOM 665 C CA . TRP A 1 87 ? -5.301 -14.859 -11.346 1.00 85.62 87 TRP A CA 1
ATOM 666 C C . TRP A 1 87 ? -4.733 -14.765 -9.926 1.00 85.62 87 TRP A C 1
ATOM 668 O O . TRP A 1 87 ? -3.541 -14.517 -9.740 1.00 85.62 87 TRP A O 1
ATOM 678 N N . ARG A 1 88 ? -5.556 -15.052 -8.911 1.00 85.31 88 ARG A N 1
ATOM 679 C CA . ARG A 1 88 ? -5.152 -15.036 -7.496 1.00 85.31 88 ARG A CA 1
ATOM 680 C C . ARG A 1 88 ? -4.014 -16.018 -7.176 1.00 85.31 88 ARG A C 1
ATOM 682 O O . ARG A 1 88 ? -3.244 -15.790 -6.247 1.00 85.31 88 ARG A O 1
ATOM 689 N N . THR A 1 89 ? -3.923 -17.135 -7.899 1.00 85.94 89 THR A N 1
ATOM 690 C CA . THR A 1 89 ? -2.997 -18.229 -7.551 1.00 85.94 89 THR A CA 1
ATOM 691 C C . THR A 1 89 ? -1.561 -17.952 -7.988 1.00 85.94 89 THR A C 1
ATOM 693 O O . THR A 1 89 ? -0.627 -18.265 -7.245 1.00 85.94 89 THR A O 1
ATOM 696 N N . TRP A 1 90 ? -1.390 -17.371 -9.177 1.00 87.94 90 TRP A N 1
ATOM 697 C CA . TRP A 1 90 ? -0.079 -17.183 -9.801 1.00 87.94 90 TRP A CA 1
ATOM 698 C C . TRP A 1 90 ? 0.244 -15.706 -10.033 1.00 87.94 90 TRP A C 1
ATOM 700 O O . TRP A 1 90 ? 1.289 -15.255 -9.573 1.00 87.94 90 TRP A O 1
ATOM 710 N N . LEU A 1 91 ? -0.657 -14.938 -10.661 1.00 87.31 91 LEU A N 1
ATOM 711 C CA . LEU A 1 91 ? -0.371 -13.556 -11.054 1.00 87.31 91 LEU A CA 1
ATOM 712 C C . LEU A 1 91 ? -0.170 -12.655 -9.834 1.00 87.31 91 LEU A C 1
ATOM 714 O O . LEU A 1 91 ? 0.824 -11.948 -9.778 1.00 87.31 91 LEU A O 1
ATOM 718 N N . TYR A 1 92 ? -1.021 -12.778 -8.811 1.00 86.25 92 TYR A N 1
ATOM 719 C CA . TYR A 1 92 ? -0.861 -12.045 -7.544 1.00 86.25 92 TYR A CA 1
ATOM 720 C C . TYR A 1 92 ? 0.491 -12.312 -6.853 1.00 86.25 92 TYR A C 1
ATOM 722 O O . TYR A 1 92 ? 1.033 -11.465 -6.154 1.00 86.25 92 TYR A O 1
ATOM 730 N N . LYS A 1 93 ? 1.057 -13.517 -7.016 1.00 86.56 93 LYS A N 1
ATOM 731 C CA . LYS A 1 93 ? 2.357 -13.865 -6.418 1.00 86.56 93 LYS A CA 1
ATOM 732 C C . LYS A 1 93 ? 3.539 -13.392 -7.260 1.00 86.56 93 LYS A C 1
ATOM 734 O O . LYS A 1 93 ? 4.612 -13.179 -6.697 1.00 86.56 93 LYS A O 1
ATOM 739 N N . LEU A 1 94 ? 3.347 -13.318 -8.576 1.00 87.94 94 LEU A N 1
ATOM 740 C CA . LEU A 1 94 ? 4.349 -12.905 -9.555 1.00 87.94 94 LEU A CA 1
ATOM 741 C C . LEU A 1 94 ? 4.452 -11.385 -9.648 1.00 87.94 94 LEU A C 1
ATOM 743 O O . LEU A 1 94 ? 5.529 -10.868 -9.928 1.00 87.94 94 LEU A O 1
ATOM 747 N N . ASP A 1 95 ? 3.348 -10.687 -9.405 1.00 88.94 95 ASP A N 1
ATOM 748 C CA . ASP A 1 95 ? 3.295 -9.243 -9.474 1.00 88.94 95 ASP A CA 1
ATOM 749 C C . ASP A 1 95 ? 4.174 -8.588 -8.381 1.00 88.94 95 ASP A C 1
ATOM 751 O O . ASP A 1 95 ? 3.888 -8.711 -7.182 1.00 88.94 95 ASP A O 1
ATOM 755 N N . PRO A 1 96 ? 5.238 -7.864 -8.771 1.00 86.38 96 PRO A N 1
ATOM 756 C CA . PRO A 1 96 ? 6.114 -7.164 -7.836 1.00 86.38 96 PRO A CA 1
ATOM 757 C C . PRO A 1 96 ? 5.394 -6.043 -7.074 1.00 86.38 96 PRO A C 1
ATOM 759 O O . PRO A 1 96 ? 5.737 -5.786 -5.915 1.00 86.38 96 PRO A O 1
ATOM 762 N N . PHE A 1 97 ? 4.379 -5.404 -7.671 1.00 87.88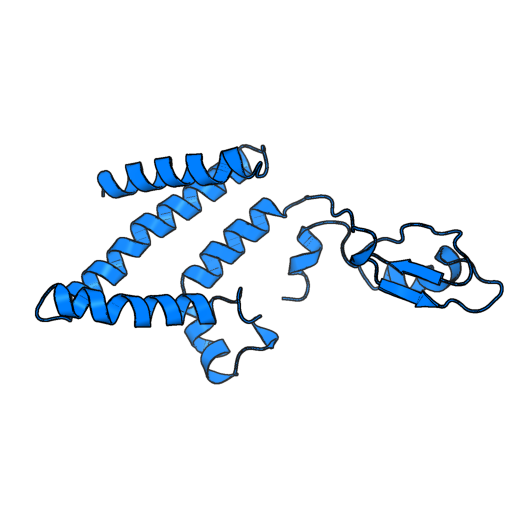 97 PHE A N 1
ATOM 763 C CA . PHE A 1 97 ? 3.667 -4.285 -7.045 1.00 87.88 97 PHE A CA 1
ATOM 764 C C . PHE A 1 97 ? 2.876 -4.721 -5.813 1.00 87.88 97 PHE A C 1
ATOM 766 O O . PHE A 1 97 ? 2.759 -3.948 -4.865 1.00 87.88 97 PHE A O 1
ATOM 773 N N . THR A 1 98 ? 2.417 -5.976 -5.778 1.00 88.69 98 THR A N 1
ATOM 774 C CA . THR A 1 98 ? 1.704 -6.548 -4.627 1.00 88.69 98 THR A CA 1
ATOM 775 C C . THR A 1 98 ? 2.521 -6.427 -3.338 1.00 88.69 98 THR A C 1
ATOM 777 O O . THR A 1 98 ? 2.025 -5.974 -2.307 1.00 88.69 98 THR A O 1
ATOM 780 N N . ARG A 1 99 ? 3.802 -6.815 -3.382 1.00 88.56 99 ARG A N 1
ATOM 781 C CA . ARG A 1 99 ? 4.683 -6.765 -2.203 1.00 88.56 99 ARG A CA 1
ATOM 782 C C . ARG A 1 99 ? 5.211 -5.366 -1.947 1.00 88.56 99 ARG A C 1
ATOM 784 O O . ARG A 1 99 ? 5.395 -4.998 -0.792 1.00 88.56 99 ARG A O 1
ATOM 791 N N . LEU A 1 100 ? 5.451 -4.615 -3.017 1.00 90.62 100 LEU A N 1
ATOM 792 C CA . LEU A 1 100 ? 5.976 -3.264 -2.932 1.00 90.62 100 LEU A CA 1
ATOM 793 C C . LEU A 1 100 ? 4.979 -2.338 -2.232 1.00 90.62 100 LEU A C 1
ATOM 795 O O . LEU A 1 100 ? 5.293 -1.781 -1.185 1.00 90.62 100 LEU A O 1
ATOM 799 N N . ILE A 1 101 ? 3.752 -2.257 -2.749 1.00 89.00 101 ILE A N 1
ATOM 800 C CA . ILE A 1 101 ? 2.712 -1.400 -2.177 1.00 89.00 101 ILE A CA 1
ATOM 801 C C . ILE A 1 101 ? 2.286 -1.935 -0.811 1.00 89.00 101 ILE A C 1
ATOM 803 O O . ILE A 1 101 ? 2.215 -1.164 0.139 1.00 89.00 101 ILE A O 1
ATOM 807 N N . GLY A 1 102 ? 2.084 -3.252 -0.673 1.00 87.69 102 GLY A N 1
ATOM 808 C CA . GLY A 1 102 ? 1.749 -3.854 0.619 1.00 87.69 102 GLY A CA 1
ATOM 809 C C . GLY A 1 102 ? 2.776 -3.520 1.705 1.00 87.69 102 GLY A C 1
ATOM 810 O O . GLY A 1 102 ? 2.402 -3.103 2.795 1.00 87.69 102 GLY A O 1
ATOM 811 N N . GLY A 1 103 ? 4.072 -3.618 1.394 1.00 88.19 103 GLY A N 1
ATOM 812 C CA . GLY A 1 103 ? 5.140 -3.259 2.324 1.00 88.19 103 GLY A CA 1
ATOM 813 C C . GLY A 1 103 ? 5.154 -1.774 2.688 1.00 88.19 103 GLY A C 1
ATOM 814 O O . GLY A 1 103 ? 5.341 -1.446 3.856 1.00 88.19 103 GLY A O 1
ATOM 815 N N . MET A 1 104 ? 4.950 -0.886 1.711 1.00 89.88 104 MET A N 1
ATOM 816 C CA . MET A 1 104 ? 4.896 0.563 1.943 1.00 89.88 104 MET A CA 1
ATOM 817 C C . MET A 1 104 ? 3.712 0.940 2.844 1.00 89.88 104 MET A C 1
ATOM 819 O O . MET A 1 104 ? 3.889 1.651 3.827 1.00 89.88 104 MET A O 1
ATOM 823 N N . VAL A 1 105 ? 2.515 0.417 2.562 1.00 88.81 105 VAL A N 1
ATOM 824 C CA . VAL A 1 105 ? 1.308 0.738 3.342 1.00 88.81 105 VAL A CA 1
ATOM 825 C C . VAL A 1 105 ? 1.396 0.172 4.764 1.00 88.81 105 VAL A C 1
ATOM 827 O O . VAL A 1 105 ? 1.029 0.869 5.704 1.00 88.81 105 VAL A O 1
ATOM 830 N N . VAL A 1 106 ? 1.923 -1.047 4.952 1.00 87.31 106 VAL A N 1
ATOM 831 C CA . VAL A 1 106 ? 2.114 -1.629 6.296 1.00 87.31 106 VAL A CA 1
ATOM 832 C C . VAL A 1 106 ? 3.021 -0.750 7.152 1.00 87.31 106 VAL A C 1
ATOM 834 O O . VAL A 1 106 ? 2.684 -0.470 8.295 1.00 87.31 106 VAL A O 1
ATOM 837 N N . MET A 1 107 ? 4.143 -0.275 6.609 1.00 87.81 107 MET A N 1
ATOM 838 C CA . MET A 1 107 ? 5.084 0.551 7.374 1.00 87.81 107 MET A CA 1
ATOM 839 C C . MET A 1 107 ? 4.540 1.943 7.712 1.00 87.81 107 MET A C 1
ATOM 841 O O . MET A 1 107 ? 4.890 2.495 8.756 1.00 87.81 107 MET A O 1
ATOM 845 N N . GLU A 1 108 ? 3.683 2.503 6.859 1.00 86.38 108 GLU A N 1
ATOM 846 C CA . GLU A 1 108 ? 3.019 3.784 7.125 1.00 86.38 108 GLU A CA 1
ATOM 847 C C . GLU A 1 108 ? 1.837 3.655 8.099 1.00 86.38 108 GLU A C 1
ATOM 849 O O . GLU A 1 108 ? 1.567 4.563 8.880 1.00 86.38 108 GLU A O 1
ATOM 854 N N . LEU A 1 109 ? 1.136 2.524 8.109 1.00 86.75 109 LEU A N 1
ATOM 855 C CA . LEU A 1 109 ? 0.043 2.287 9.056 1.00 86.75 109 LEU A CA 1
ATOM 856 C C . LEU A 1 109 ? 0.514 1.701 10.392 1.00 86.75 109 LEU A C 1
ATOM 858 O O . LEU A 1 109 ? -0.276 1.635 11.337 1.00 86.75 109 LEU A O 1
ATOM 862 N N . HIS A 1 110 ? 1.781 1.298 10.489 1.00 86.00 110 HIS A N 1
ATOM 863 C CA . HIS A 1 110 ? 2.303 0.638 11.676 1.00 86.00 110 HIS A CA 1
ATOM 864 C C . HIS A 1 110 ? 2.223 1.539 12.910 1.00 86.00 110 HIS A C 1
ATOM 866 O O . HIS A 1 110 ? 2.822 2.616 12.947 1.00 86.00 110 HIS A O 1
ATOM 872 N N . GLY A 1 111 ? 1.470 1.111 13.927 1.00 81.44 111 GLY A N 1
ATOM 873 C CA . GLY A 1 111 ? 1.248 1.903 15.139 1.00 81.44 111 GLY A CA 1
ATOM 874 C C . GLY A 1 111 ? 0.481 3.219 14.933 1.00 81.44 111 GLY A C 1
ATOM 875 O O . GLY A 1 111 ? 0.395 4.020 15.868 1.00 81.44 111 GLY A O 1
ATOM 876 N N . ALA A 1 112 ? -0.091 3.465 13.749 1.00 85.31 112 ALA A N 1
ATOM 877 C CA . ALA A 1 112 ? -0.886 4.659 13.488 1.00 85.31 112 ALA A CA 1
ATOM 878 C C . ALA A 1 112 ? -2.231 4.566 14.225 1.00 85.31 112 ALA A C 1
ATOM 880 O O . ALA A 1 112 ? -2.982 3.605 14.052 1.00 85.31 112 ALA A O 1
ATOM 881 N N . LYS A 1 113 ? -2.551 5.568 15.053 1.00 84.94 113 LYS A N 1
ATOM 882 C CA . LYS A 1 113 ? -3.829 5.621 15.774 1.00 84.94 113 LYS A CA 1
ATOM 883 C C . LYS A 1 113 ? -4.951 6.020 14.819 1.00 84.94 113 LYS A C 1
ATOM 885 O O . LYS A 1 113 ? -4.934 7.125 14.277 1.00 84.94 113 LYS A O 1
ATOM 890 N N . VAL A 1 114 ? -5.951 5.158 14.670 1.00 86.38 114 VAL A N 1
ATOM 891 C CA . VAL A 1 114 ? -7.118 5.434 13.827 1.00 86.38 114 VAL A CA 1
ATOM 892 C C . VAL A 1 114 ? -8.140 6.226 14.636 1.00 86.38 114 VAL A C 1
ATOM 894 O O . VAL A 1 114 ? -8.480 5.862 15.760 1.00 86.38 114 VAL A O 1
ATOM 897 N N . THR A 1 115 ? -8.608 7.342 14.078 1.00 88.31 115 THR A N 1
ATOM 898 C CA . THR A 1 115 ? -9.723 8.116 14.635 1.00 88.31 115 THR A CA 1
ATOM 899 C C . THR A 1 115 ? -10.788 8.253 13.558 1.00 88.31 115 THR A C 1
ATOM 901 O O . THR A 1 115 ? -10.600 9.026 12.626 1.00 88.31 115 THR A O 1
ATOM 904 N N . CYS A 1 116 ? -11.879 7.498 13.690 1.00 87.75 116 CYS A N 1
ATOM 905 C CA . CYS A 1 116 ? -12.986 7.522 12.740 1.00 87.75 116 CYS A CA 1
ATOM 906 C C . CYS A 1 116 ? -13.673 8.899 12.698 1.00 87.75 116 CYS A C 1
ATOM 908 O O . CYS A 1 116 ? -13.991 9.484 13.749 1.00 87.75 116 CYS A O 1
ATOM 910 N N . ASP A 1 117 ? -13.967 9.367 11.488 1.00 88.31 117 ASP A N 1
ATOM 911 C CA . ASP A 1 117 ? -14.844 10.513 11.224 1.00 88.31 117 ASP A CA 1
ATOM 912 C C . ASP A 1 117 ? -16.323 10.151 11.515 1.00 88.31 117 ASP A C 1
ATOM 914 O O . ASP A 1 117 ? -16.680 8.972 11.440 1.00 88.31 117 ASP A O 1
ATOM 918 N N . PRO A 1 118 ? -17.220 11.106 11.854 1.00 84.88 118 PRO A N 1
ATOM 919 C CA . PRO A 1 118 ? -18.654 10.849 12.036 1.00 84.88 118 PRO A CA 1
ATOM 920 C C . PRO A 1 118 ? -19.322 9.944 10.986 1.00 84.88 118 PRO A C 1
ATOM 922 O O . PRO A 1 118 ? -20.239 9.202 11.338 1.00 84.88 118 PRO A O 1
ATOM 925 N N . HIS A 1 119 ? -18.866 9.973 9.731 1.00 85.88 119 HIS A N 1
ATOM 926 C CA . HIS A 1 119 ? -19.404 9.136 8.652 1.00 85.88 119 HIS A CA 1
ATOM 927 C C . HIS A 1 119 ? -18.836 7.709 8.590 1.00 85.88 119 HIS A C 1
ATOM 929 O O . HIS A 1 119 ? -19.444 6.845 7.961 1.00 85.88 119 HIS A O 1
ATOM 935 N N . GLU A 1 120 ? -17.699 7.448 9.234 1.00 87.00 120 GLU A N 1
ATOM 936 C CA . GLU A 1 120 ? -17.033 6.137 9.245 1.00 87.00 120 GLU A CA 1
ATOM 937 C C . GLU A 1 120 ? -17.516 5.240 10.390 1.00 87.00 120 GLU A C 1
ATOM 939 O O . GLU A 1 120 ? -17.212 4.045 10.431 1.00 87.00 120 GLU A O 1
A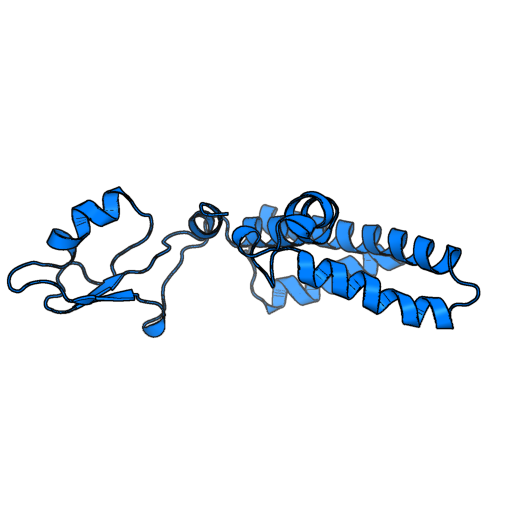TOM 944 N N . TYR A 1 121 ? -18.286 5.800 11.326 1.00 87.75 121 TYR A N 1
ATOM 945 C CA . TYR A 1 121 ? -18.894 5.014 12.387 1.00 87.75 121 TYR A CA 1
ATOM 946 C C . TYR A 1 121 ? -20.006 4.125 11.840 1.00 87.75 121 TYR A C 1
ATOM 948 O O . TYR A 1 121 ? -20.952 4.573 11.187 1.00 87.75 121 TYR A O 1
ATOM 956 N N . ASN A 1 122 ? -19.930 2.850 12.203 1.00 87.12 122 ASN A N 1
ATOM 957 C CA . ASN A 1 122 ? -21.032 1.926 12.024 1.00 87.12 122 ASN A CA 1
ATOM 958 C C . ASN A 1 122 ? -22.053 2.189 13.126 1.00 87.12 122 ASN A C 1
ATOM 960 O O . ASN A 1 122 ? -21.787 1.935 14.304 1.00 87.12 122 ASN A O 1
ATOM 964 N N . ASN A 1 123 ? -23.208 2.711 12.724 1.00 88.94 123 ASN A N 1
ATOM 965 C CA . ASN A 1 123 ? -24.305 3.019 13.628 1.00 88.94 123 ASN A CA 1
ATOM 966 C C . ASN A 1 123 ? -25.229 1.807 13.735 1.00 88.94 123 ASN A C 1
ATOM 968 O O . ASN A 1 123 ? -25.780 1.359 12.728 1.00 88.94 123 ASN A O 1
ATOM 972 N N . PHE A 1 124 ? -25.428 1.293 14.946 1.00 87.38 124 PHE A N 1
ATOM 973 C CA . PHE A 1 124 ? -26.395 0.225 15.201 1.00 87.38 124 PHE A CA 1
ATOM 974 C C . PHE A 1 124 ? -27.337 0.590 16.358 1.00 87.38 124 PHE A C 1
ATOM 976 O O . PHE A 1 124 ? -26.912 1.244 17.319 1.00 87.38 124 PHE A O 1
ATOM 983 N N . PRO A 1 125 ? -28.624 0.202 16.271 1.00 87.81 125 PRO A N 1
ATOM 984 C CA . PRO A 1 125 ? -29.587 0.445 17.335 1.00 87.81 125 PRO A CA 1
ATOM 985 C C . PRO A 1 125 ? -29.364 -0.512 18.514 1.00 87.81 125 PRO A C 1
ATOM 987 O O . PRO A 1 125 ? -29.004 -1.675 18.320 1.00 87.81 125 PRO A O 1
ATOM 990 N N . ILE A 1 126 ? -29.606 -0.030 19.734 1.00 85.44 126 ILE A N 1
ATOM 991 C CA . ILE A 1 126 ? -29.496 -0.807 20.979 1.00 85.44 126 ILE A CA 1
ATOM 992 C C . ILE A 1 126 ? -30.891 -0.940 21.613 1.00 85.44 126 ILE A C 1
ATOM 994 O O . ILE A 1 126 ? -31.648 0.031 21.580 1.00 85.44 126 ILE A O 1
ATOM 998 N N . PRO A 1 127 ? -31.244 -2.101 22.203 1.00 84.38 127 PRO A N 1
ATOM 999 C CA . PRO A 1 127 ? -32.486 -2.265 22.959 1.00 84.38 127 PRO A CA 1
ATOM 1000 C C . PRO A 1 127 ? -32.624 -1.277 24.129 1.00 84.38 127 PRO A C 1
ATOM 1002 O O . PRO A 1 127 ? -31.639 -0.924 24.782 1.00 84.38 127 PRO A O 1
ATOM 1005 N N . ASP A 1 128 ? -33.863 -0.885 24.437 1.00 80.00 128 ASP A N 1
ATOM 1006 C CA . ASP A 1 128 ? -34.162 0.054 25.521 1.00 80.00 128 ASP A CA 1
ATOM 1007 C C . ASP A 1 128 ? -33.657 -0.454 26.884 1.00 80.00 128 ASP A C 1
ATOM 1009 O O . ASP A 1 128 ? -33.881 -1.602 27.274 1.00 80.00 128 ASP A O 1
ATOM 1013 N N . GLY A 1 129 ? -32.975 0.423 27.626 1.00 77.75 129 GLY A N 1
ATOM 1014 C CA . GLY A 1 129 ? -32.469 0.141 28.974 1.00 77.75 129 GLY A CA 1
ATOM 1015 C C . GLY A 1 129 ? -31.043 -0.418 29.052 1.00 77.75 129 GLY A C 1
ATOM 1016 O O . GLY A 1 129 ? -30.560 -0.640 30.163 1.00 77.75 129 GLY A O 1
ATOM 1017 N N . GLN A 1 130 ? -30.344 -0.610 27.926 1.00 81.25 130 GLN A N 1
ATOM 1018 C CA . GLN A 1 130 ? -28.914 -0.953 27.912 1.00 81.25 130 GLN A CA 1
ATOM 1019 C C . GLN A 1 130 ? -28.041 0.210 27.426 1.00 81.25 130 GLN A C 1
ATOM 1021 O O . GLN A 1 130 ? -28.437 1.003 26.574 1.00 81.25 130 GLN A O 1
ATOM 1026 N N . THR A 1 131 ? -26.828 0.306 27.972 1.00 85.69 131 THR A N 1
ATOM 1027 C CA . THR A 1 131 ? -25.789 1.220 27.481 1.00 85.69 131 THR A CA 1
ATOM 1028 C C . THR A 1 131 ? -25.009 0.560 26.353 1.00 85.69 131 THR A C 1
ATOM 1030 O O . THR A 1 131 ? -24.882 -0.669 26.318 1.00 85.69 131 THR A O 1
ATOM 1033 N N . CYS A 1 132 ? -24.429 1.358 25.452 1.00 84.06 132 CYS A N 1
ATOM 1034 C CA . CYS A 1 132 ? -23.600 0.790 24.393 1.00 84.06 132 CYS A CA 1
ATOM 1035 C C . CYS A 1 132 ? -22.441 -0.053 24.931 1.00 84.06 132 CYS A C 1
ATOM 1037 O O . CYS A 1 132 ? -22.204 -1.152 24.433 1.00 84.06 132 CYS A O 1
ATOM 1039 N N . GLY A 1 133 ? -21.769 0.411 25.987 1.00 82.00 133 GLY A N 1
ATOM 1040 C CA . GLY A 1 133 ? -20.703 -0.356 26.626 1.00 82.00 133 GLY A CA 1
ATOM 1041 C C . GLY A 1 133 ? -21.179 -1.709 27.161 1.00 82.00 133 GLY A C 1
ATOM 1042 O O . GLY A 1 133 ? -20.467 -2.695 27.018 1.00 82.00 133 GLY A O 1
ATOM 1043 N N . GLY A 1 134 ? -22.393 -1.782 27.718 1.00 82.75 134 GLY A N 1
ATOM 1044 C CA . GLY A 1 134 ? -22.959 -3.029 28.237 1.00 82.75 134 GLY A CA 1
ATOM 1045 C C . GLY A 1 134 ? -23.362 -4.017 27.140 1.00 82.75 134 GLY A C 1
ATOM 1046 O O . GLY A 1 134 ? -23.055 -5.203 27.240 1.00 82.75 134 GLY A O 1
ATOM 1047 N N . TYR A 1 135 ? -24.005 -3.531 26.075 1.00 84.25 135 TYR A N 1
ATOM 1048 C CA . TYR A 1 135 ? -24.446 -4.370 24.956 1.00 84.25 135 TYR A CA 1
ATOM 1049 C C . TYR A 1 135 ? -23.270 -4.854 24.096 1.00 84.25 135 TYR A C 1
ATOM 1051 O O . TYR A 1 135 ? -23.211 -6.019 23.699 1.00 84.25 135 TYR A O 1
ATOM 1059 N N . ALA A 1 136 ? -22.305 -3.971 23.832 1.00 84.44 136 ALA A N 1
ATOM 1060 C CA . ALA A 1 136 ? -21.183 -4.257 22.949 1.00 84.44 136 ALA A CA 1
ATOM 1061 C C . ALA A 1 136 ? -19.972 -4.888 23.658 1.00 84.44 136 ALA A C 1
ATOM 1063 O O . ALA A 1 136 ? -19.055 -5.321 22.968 1.00 84.44 136 ALA A O 1
ATOM 1064 N N . ALA A 1 137 ? -19.951 -5.008 24.993 1.00 84.00 137 ALA A N 1
ATOM 1065 C CA . ALA A 1 137 ? -18.822 -5.594 25.733 1.00 84.00 137 ALA A CA 1
ATOM 1066 C C . ALA A 1 137 ? -18.391 -6.963 25.181 1.00 84.00 137 ALA A C 1
ATOM 1068 O O . ALA A 1 137 ? -17.223 -7.171 24.870 1.00 84.00 137 ALA A O 1
ATOM 1069 N N . LYS A 1 138 ? -19.352 -7.872 24.971 1.00 83.81 138 LYS A N 1
ATOM 1070 C CA . LYS A 1 138 ? -19.082 -9.216 24.437 1.00 83.81 138 LYS A CA 1
ATOM 1071 C C . LYS A 1 138 ? -18.617 -9.198 22.975 1.00 83.81 138 LYS A C 1
ATOM 1073 O O . LYS A 1 138 ? -17.898 -10.090 22.545 1.00 83.81 138 LYS A O 1
ATOM 1078 N N . PHE A 1 139 ? -19.037 -8.194 22.206 1.00 83.69 139 PHE A N 1
ATOM 1079 C CA . PHE A 1 139 ? -18.607 -8.008 20.820 1.00 83.69 139 PHE A CA 1
ATOM 1080 C C . PHE A 1 139 ? -17.154 -7.515 20.763 1.00 83.69 139 PHE A C 1
ATOM 1082 O O . PHE A 1 139 ? -16.341 -8.091 20.042 1.00 83.69 139 PHE A O 1
ATOM 1089 N N . MET A 1 140 ? -16.807 -6.542 21.608 1.00 83.25 140 MET A N 1
ATOM 1090 C CA . MET A 1 140 ? -15.463 -5.965 21.735 1.00 83.25 140 MET A CA 1
ATOM 1091 C C . MET A 1 140 ? -14.393 -6.971 22.197 1.00 83.25 140 MET A C 1
ATOM 1093 O O . MET A 1 140 ? -13.210 -6.743 21.976 1.00 83.25 140 MET A O 1
ATOM 1097 N N . GLU A 1 141 ? -14.778 -8.095 22.812 1.00 82.62 141 GLU A N 1
ATOM 1098 C CA . GLU A 1 141 ? -13.847 -9.192 23.130 1.00 82.62 141 GLU A CA 1
ATOM 1099 C C . GLU A 1 141 ? -13.428 -10.000 21.891 1.00 82.62 141 GLU A C 1
ATOM 1101 O O . GLU A 1 141 ? -12.356 -10.602 21.873 1.00 82.62 141 GLU A O 1
ATOM 1106 N N . THR A 1 142 ? -14.275 -10.039 20.859 1.00 81.88 142 THR A N 1
ATOM 1107 C CA . THR A 1 142 ? -14.062 -10.863 19.655 1.00 81.88 142 THR A CA 1
ATOM 1108 C C . THR A 1 142 ? -13.529 -10.094 18.457 1.00 81.88 142 THR A C 1
ATOM 1110 O O . THR A 1 142 ? -12.951 -10.710 17.561 1.00 81.88 142 THR A O 1
ATOM 1113 N N . VAL A 1 143 ? -13.723 -8.774 18.417 1.00 83.19 143 VAL A N 1
ATOM 1114 C CA . VAL A 1 143 ? -13.299 -7.933 17.297 1.00 83.19 143 VAL A CA 1
ATOM 1115 C C . VAL A 1 143 ? -12.473 -6.733 17.766 1.00 83.19 143 VAL A C 1
ATOM 1117 O O . VAL A 1 143 ? -12.778 -6.155 18.809 1.00 83.19 143 VAL A O 1
ATOM 1120 N N . PRO A 1 144 ? -11.445 -6.335 16.995 1.00 83.00 144 PRO A N 1
ATOM 1121 C CA . PRO A 1 144 ? -10.718 -5.094 17.234 1.00 83.00 144 PRO A CA 1
ATOM 1122 C C . PRO A 1 144 ? -11.605 -3.854 17.015 1.00 83.00 144 PRO A C 1
ATOM 1124 O O . PRO A 1 144 ? -12.695 -3.944 16.444 1.00 83.00 144 PRO A O 1
ATOM 1127 N N . GLY A 1 145 ? -11.138 -2.690 17.472 1.00 85.38 145 GLY A N 1
ATOM 1128 C CA . GLY A 1 145 ? -11.821 -1.408 17.287 1.00 85.38 145 GLY A CA 1
ATOM 1129 C C . GLY A 1 145 ? -12.130 -0.674 18.589 1.00 85.38 145 GLY A C 1
ATOM 1130 O O . GLY A 1 145 ? -11.607 -0.999 19.655 1.00 85.38 145 GLY A O 1
ATOM 1131 N N . TYR A 1 146 ? -12.969 0.358 18.504 1.00 86.69 146 TYR A N 1
ATOM 1132 C CA . TYR A 1 146 ? -13.409 1.124 19.671 1.00 86.69 146 TYR A CA 1
ATOM 1133 C C . TYR A 1 146 ? -14.795 1.740 19.470 1.00 86.69 146 TYR A C 1
ATOM 1135 O O . TYR A 1 146 ? -15.273 1.946 18.354 1.00 86.69 146 TYR A O 1
ATOM 1143 N N . ILE A 1 147 ? -15.445 2.053 20.588 1.00 86.88 147 ILE A N 1
ATOM 1144 C CA . ILE A 1 147 ? -16.733 2.744 20.633 1.00 86.88 147 ILE A CA 1
ATOM 1145 C C . ILE A 1 147 ? -16.477 4.183 21.060 1.00 86.88 147 ILE A C 1
ATOM 1147 O O . ILE A 1 147 ? -15.748 4.417 22.024 1.00 86.88 147 ILE A O 1
ATOM 1151 N N . ARG A 1 148 ? -17.086 5.144 20.362 1.00 84.88 148 ARG A N 1
ATOM 1152 C CA . ARG A 1 148 ? -16.926 6.567 20.689 1.00 84.88 148 ARG A CA 1
ATOM 1153 C C . ARG A 1 148 ? -17.534 6.919 22.050 1.00 84.88 148 ARG A C 1
ATOM 1155 O O . ARG A 1 148 ? -16.862 7.530 22.870 1.00 84.88 148 ARG A O 1
ATOM 1162 N N . ASP A 1 149 ? -18.783 6.506 22.278 1.00 84.38 149 ASP A N 1
ATOM 1163 C CA . ASP A 1 149 ? -19.571 6.870 23.460 1.00 84.38 149 ASP A CA 1
ATOM 1164 C C . ASP A 1 149 ? -20.193 5.630 24.128 1.00 84.38 149 ASP A C 1
ATOM 1166 O O . ASP A 1 149 ? -21.228 5.112 23.711 1.00 84.38 149 ASP A O 1
ATOM 1170 N N . LEU A 1 150 ? -19.572 5.160 25.215 1.00 84.38 150 LEU A N 1
ATOM 1171 C CA . LEU A 1 150 ? -20.005 3.964 25.959 1.00 84.38 150 LEU A CA 1
ATOM 1172 C C . LEU A 1 150 ? -21.352 4.145 26.684 1.00 84.38 150 LEU A C 1
ATOM 1174 O O . LEU A 1 150 ? -22.041 3.161 26.953 1.00 84.38 150 LEU A O 1
ATOM 1178 N N . ASN A 1 151 ? -21.734 5.392 26.974 1.00 84.75 151 ASN A N 1
ATOM 1179 C CA . ASN A 1 151 ? -22.966 5.750 27.685 1.00 84.75 151 ASN A CA 1
ATOM 1180 C C . ASN A 1 151 ? -24.127 6.122 26.749 1.00 84.75 151 ASN A C 1
ATOM 1182 O O . ASN A 1 151 ? -25.197 6.494 27.231 1.00 84.75 151 ASN A O 1
ATOM 1186 N N . ALA A 1 152 ? -23.932 6.050 25.427 1.00 81.06 152 ALA A N 1
ATOM 1187 C CA . ALA A 1 152 ? -24.997 6.332 24.474 1.00 81.06 152 ALA A CA 1
ATOM 1188 C C . ALA A 1 152 ? -26.143 5.313 24.616 1.00 81.06 152 ALA A C 1
ATOM 1190 O O . ALA A 1 152 ? -25.911 4.115 24.813 1.00 81.06 152 ALA A O 1
ATOM 1191 N N . THR A 1 153 ? -27.375 5.815 24.523 1.00 81.06 153 THR A N 1
ATOM 1192 C CA . THR A 1 153 ? -28.623 5.040 24.536 1.00 81.06 153 THR A CA 1
ATOM 1193 C C . THR A 1 153 ? -29.336 5.215 23.195 1.00 81.06 153 THR A C 1
ATOM 1195 O O . THR A 1 153 ? -29.222 6.259 22.553 1.00 81.06 153 THR A O 1
ATOM 1198 N N . GLY A 1 154 ? -30.029 4.176 22.727 1.00 82.25 154 GLY A N 1
ATOM 1199 C CA . GLY A 1 154 ? -30.727 4.175 21.436 1.00 82.25 154 GLY A CA 1
ATOM 1200 C C . GLY A 1 154 ? -29.833 3.836 20.237 1.00 82.25 154 GLY A C 1
ATOM 1201 O O . GLY A 1 154 ? -30.107 2.857 19.549 1.00 82.25 154 GLY A O 1
ATOM 1202 N N . SER A 1 155 ? -28.752 4.584 19.996 1.00 83.25 155 SER A N 1
ATOM 1203 C CA . SER A 1 155 ? -27.814 4.331 18.885 1.00 83.25 155 SER A CA 1
ATOM 1204 C C . SER A 1 155 ? -26.364 4.373 19.343 1.00 83.25 155 SER A C 1
ATOM 1206 O O . SER A 1 155 ? -25.990 5.266 20.106 1.00 83.25 155 SER A O 1
ATOM 1208 N N . CYS A 1 156 ? -25.540 3.455 18.841 1.00 86.25 156 CYS A N 1
ATOM 1209 C CA . CYS A 1 156 ? -24.113 3.451 19.129 1.00 86.25 156 CYS A CA 1
ATOM 1210 C C . CYS A 1 156 ? -23.235 3.469 17.891 1.00 86.25 156 CYS A C 1
ATOM 1212 O O . CYS A 1 156 ? -23.569 2.874 16.870 1.00 86.25 156 CYS A O 1
ATOM 1214 N N . ASN A 1 157 ? -22.091 4.132 18.052 1.00 89.44 157 ASN A N 1
ATOM 1215 C CA . ASN A 1 157 ? -21.135 4.444 17.008 1.00 89.44 157 ASN A CA 1
ATOM 1216 C C . ASN A 1 157 ? -19.877 3.597 17.229 1.00 89.44 157 ASN A C 1
ATOM 1218 O O . ASN A 1 157 ? -19.098 3.858 18.156 1.00 89.44 157 ASN A O 1
ATOM 1222 N N . TYR A 1 158 ? -19.681 2.594 16.377 1.00 88.56 158 TYR A N 1
ATOM 1223 C CA . TYR A 1 158 ? -18.528 1.694 16.425 1.00 88.56 158 TYR A CA 1
ATOM 1224 C C . TYR A 1 158 ? -17.544 1.975 15.288 1.00 88.56 158 TYR A C 1
ATOM 1226 O O . TYR A 1 158 ? -17.933 2.072 14.121 1.00 88.56 158 TYR A O 1
ATOM 1234 N N . CYS A 1 159 ? -16.267 2.086 15.644 1.00 89.69 159 CYS A N 1
ATOM 1235 C CA . CYS A 1 159 ? -15.148 2.199 14.719 1.00 89.69 159 CYS A CA 1
ATOM 1236 C C . CYS A 1 159 ? -14.436 0.843 14.642 1.00 89.69 159 CYS A C 1
ATOM 1238 O O . CYS A 1 159 ? -14.028 0.298 15.668 1.00 89.69 159 CYS A O 1
ATOM 1240 N N . ALA A 1 160 ? -14.295 0.307 13.428 1.00 85.19 160 ALA A N 1
ATOM 1241 C CA . ALA A 1 160 ? -13.772 -1.041 13.194 1.00 85.19 160 ALA A CA 1
ATOM 1242 C C . ALA A 1 160 ? -12.268 -1.193 13.477 1.00 85.19 160 ALA A C 1
ATOM 1244 O O . ALA A 1 160 ? -11.795 -2.310 13.665 1.00 85.19 160 ALA A O 1
ATOM 1245 N N . TYR A 1 161 ? -11.527 -0.082 13.508 1.00 86.25 161 TYR A N 1
ATOM 1246 C CA . TYR A 1 161 ? -10.078 -0.071 13.675 1.00 86.25 161 TYR A CA 1
ATOM 1247 C C . TYR A 1 161 ? -9.674 0.940 14.746 1.00 86.25 161 TYR A C 1
ATOM 1249 O O . TYR A 1 161 ? -10.128 2.083 14.742 1.00 86.25 161 TYR A O 1
ATOM 1257 N N . SER A 1 162 ? -8.810 0.520 15.660 1.00 83.19 162 SER A N 1
ATOM 1258 C CA . SER A 1 162 ? -8.178 1.356 16.681 1.00 83.19 162 SER A CA 1
ATOM 1259 C C . SER A 1 162 ? -6.729 1.698 16.313 1.00 83.19 162 SER A C 1
ATOM 1261 O O . SER A 1 162 ? -6.262 2.816 16.556 1.00 83.19 162 SER A O 1
ATOM 1263 N N . VAL A 1 163 ? -6.044 0.757 15.656 1.00 86.56 163 VAL A N 1
ATOM 1264 C CA . VAL A 1 163 ? -4.659 0.872 15.184 1.00 86.56 163 VAL A CA 1
ATOM 1265 C C . VAL A 1 163 ? -4.590 0.434 13.723 1.00 86.56 163 VAL A C 1
ATOM 1267 O O . VAL A 1 163 ? -5.244 -0.532 13.332 1.00 86.56 163 VAL A O 1
ATOM 1270 N N . GLY A 1 164 ? -3.780 1.118 12.913 1.00 81.25 164 GLY A N 1
ATOM 1271 C CA . GLY A 1 164 ? -3.613 0.821 11.486 1.00 81.25 164 GLY A CA 1
ATOM 1272 C C . GLY A 1 164 ? -3.151 -0.612 11.189 1.00 81.25 164 GLY A C 1
ATOM 1273 O O . GLY A 1 164 ? -3.473 -1.149 10.135 1.00 81.25 164 GLY A O 1
ATOM 1274 N N . ASP A 1 165 ? -2.488 -1.276 12.139 1.00 82.94 165 ASP A N 1
ATOM 1275 C CA . ASP A 1 165 ? -2.095 -2.687 12.038 1.00 82.94 165 ASP A CA 1
ATOM 1276 C C . ASP A 1 165 ? -3.299 -3.640 11.907 1.00 82.94 165 ASP A C 1
ATOM 1278 O O . ASP A 1 165 ? -3.224 -4.665 11.223 1.00 82.94 165 ASP A O 1
ATOM 1282 N N . GLU A 1 166 ? -4.441 -3.295 12.511 1.00 82.44 166 GLU A N 1
ATOM 1283 C CA . GLU A 1 166 ? -5.662 -4.112 12.484 1.00 82.44 166 GLU A CA 1
ATOM 1284 C C . GLU A 1 166 ? -6.277 -4.188 11.078 1.00 82.44 166 GLU A C 1
ATOM 1286 O O . GLU A 1 166 ? -6.973 -5.155 10.758 1.00 82.44 166 GLU A O 1
ATOM 1291 N N . PHE A 1 167 ? -5.960 -3.222 10.208 1.00 79.31 167 PHE A N 1
ATOM 1292 C CA . PHE A 1 167 ? -6.382 -3.212 8.808 1.00 79.31 167 PHE A CA 1
ATOM 1293 C C . PHE A 1 167 ? -5.878 -4.439 8.032 1.00 79.31 167 PHE A C 1
ATOM 1295 O O . PHE A 1 167 ? -6.554 -4.910 7.119 1.00 79.31 167 PHE A O 1
ATOM 1302 N N . PHE A 1 168 ? -4.720 -4.990 8.410 1.00 72.00 168 PHE A N 1
ATOM 1303 C CA . PHE A 1 168 ? -4.093 -6.116 7.709 1.00 72.00 168 PHE A CA 1
ATOM 1304 C C . PHE A 1 168 ? -4.456 -7.493 8.267 1.00 72.00 168 PHE A C 1
ATOM 1306 O O . PHE A 1 168 ? -4.208 -8.498 7.604 1.00 72.00 168 PHE A O 1
ATOM 1313 N N . SER A 1 169 ? -5.063 -7.558 9.454 1.00 70.06 169 SER A N 1
ATOM 1314 C CA . SER A 1 169 ? -5.492 -8.813 10.087 1.00 70.06 169 SER A CA 1
ATOM 1315 C C . SER A 1 169 ? -6.429 -9.683 9.214 1.00 70.06 169 SER A C 1
ATOM 1317 O O . SER A 1 169 ? -6.243 -10.901 9.183 1.00 70.06 169 SER A O 1
ATOM 1319 N N . PRO A 1 170 ? -7.395 -9.121 8.452 1.00 62.50 170 PRO A N 1
ATOM 1320 C CA . PRO A 1 170 ? -8.319 -9.919 7.637 1.00 62.50 170 PRO A CA 1
ATOM 1321 C C . PRO A 1 170 ? -7.832 -10.302 6.212 1.00 62.50 170 PRO A C 1
ATOM 1323 O O . PRO A 1 170 ? -8.639 -10.840 5.446 1.00 62.50 170 PRO A O 1
ATOM 1326 N N . LEU A 1 171 ? -6.573 -10.034 5.814 1.00 54.53 171 LEU A N 1
ATOM 1327 C CA . LEU A 1 171 ? -6.041 -10.220 4.433 1.00 54.53 171 LEU A CA 1
ATOM 1328 C C . LEU A 1 171 ? -5.365 -11.582 4.113 1.00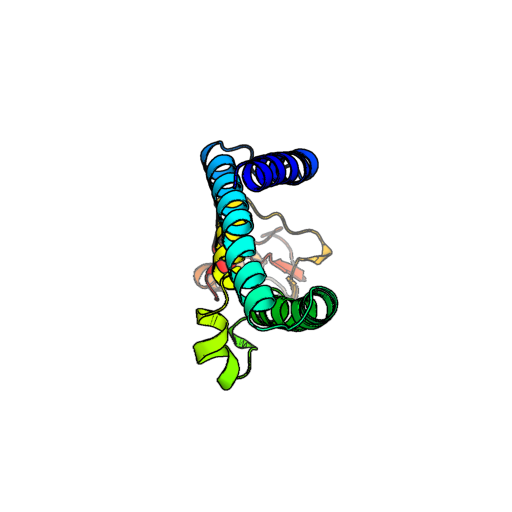 54.53 171 LEU A C 1
ATOM 1330 O O . LEU A 1 171 ? -4.720 -12.186 4.991 1.00 54.53 171 LEU A O 1
#

Radius of gyration: 22.12 Å; Cα contacts (8 Å, |Δi|>4): 178; chains: 1; bounding box: 57×35×62 Å

Nearest PDB structures (foldseek):
  7p03-assembly1_A  TM=9.266E-01  e=8.599E-09  Saccharomyces cerevisiae S288C
  9ium-assembly1_A  TM=9.092E-01  e=1.155E-08  Candida albicans SC5314
  7p05-assembly1_A  TM=9.170E-01  e=4.223E-08  Saccharomyces cerevisiae S288C
  9iul-assembly1_A  TM=9.020E-01  e=3.981E-08  Candida albicans SC5314
  7r87-assembly1_A  TM=9.005E-01  e=2.566E-01  Homo sapiens

pLDDT: mean 86.69, std 5.16, range [54.53, 93.44]

Secondary structure (DSSP, 8-state):
-HHHHHHHHHHHHHHHHHHT----HHHHHHHHHHHHHHHHHHHHHHHHHHHHSSSHHHHHHHHHHHHHHHHHHSSSSS-GGGS-HHHHHHHHHH-HHHHHHHHHHHHHHTTPBP---TTTSEEEE--TT--HHHHHHHHHTTS--EES-TT--SEEEEES-SBGGGGGTT-

InterPro domains:
  IPR013525 ABC-2 type transporter, transmembrane domain [PF01061] (1-108)

Organism: Tuber borchii (NCBI:txid42251)

Mean predicted aligned error: 7.27 Å